Protein AF-A0A836SFQ7-F1 (afdb_monomer)

Nearest PDB structures (foldseek):
  1vlk-assembly1_A  TM=2.570E-01  e=1.408E+00  human gammaherpesvirus 4

pLDDT: mean 78.46, std 15.4, range [38.59, 95.69]

Mean predicted aligned error: 9.63 Å

Radius of gyration: 18.62 Å; Cα contacts (8 Å, |Δi|>4): 75; chains: 1; bounding box: 47×33×47 Å

Secondary structure (DSSP, 8-state):
-HHHHHHHIIIIIIHHHHHHTT--HHHHHHHHHHHHHHHHHHTTS----GGG----HHHHHHHTSTTHHHHHHHHHHHHHHHH----HHHHHHHHGGGHHHHHHHHHHHHHHHH-HHHHHHHHHHHHTTHHHHHHHHHHHHH--

Solvent-accessible surface area (backbone atoms only — not comparable to full-atom values): 8282 Å² total; per-residue (Å²): 105,77,57,61,66,58,67,44,43,52,74,73,43,50,50,54,50,28,61,77,71,70,42,54,71,71,53,39,53,53,48,52,53,52,40,53,53,50,53,57,53,56,72,72,56,86,83,83,50,91,93,69,63,93,61,53,74,66,56,59,55,41,44,81,38,94,81,11,25,57,64,41,26,55,48,53,49,55,55,46,53,76,78,43,88,72,56,71,66,46,51,52,51,38,54,43,93,29,42,43,16,50,49,52,50,53,53,49,53,52,54,50,71,70,33,68,68,51,55,52,49,53,53,47,35,53,75,70,49,50,64,59,44,61,59,52,51,53,52,55,66,72,74,108

Foldseek 3Di:
DVCVLVVCCCVPFLVVLCVVVVNDDPSSVVVVVQLVVVVVVLVPDPQDDPVPDPDDPVLVVCLLDPNNLQVVLVVSVVSSVVVDDGDPSSSVSCNTVSVVSVVVNVVVVVVLVPDPVSVVVVVVCVVVVVVVVVVVVVVVVVVD

Structure (mmCIF, N/CA/C/O backbone):
data_AF-A0A836SFQ7-F1
#
_entry.id   AF-A0A836SFQ7-F1
#
loop_
_atom_site.group_PDB
_atom_site.id
_atom_site.type_symbol
_atom_site.label_atom_id
_atom_site.label_alt_id
_atom_site.label_comp_id
_atom_site.label_asym_id
_atom_site.label_entity_id
_atom_site.label_seq_id
_atom_site.pdbx_PDB_ins_code
_atom_site.Cartn_x
_atom_site.Cartn_y
_atom_site.Cartn_z
_atom_site.occupancy
_atom_site.B_iso_or_equiv
_atom_site.auth_seq_id
_atom_site.auth_comp_id
_atom_site.auth_asym_id
_atom_site.auth_atom_id
_atom_site.pdbx_PDB_model_num
ATOM 1 N N . MET A 1 1 ? -4.053 -14.436 -9.410 1.00 51.38 1 MET A N 1
ATOM 2 C CA . MET A 1 1 ? -3.212 -13.272 -9.767 1.00 51.38 1 MET A CA 1
ATOM 3 C C . MET A 1 1 ? -3.526 -12.110 -8.835 1.00 51.38 1 MET A C 1
ATOM 5 O O . MET A 1 1 ? -2.689 -11.855 -7.990 1.00 51.38 1 MET A O 1
ATOM 9 N N . GLU A 1 2 ? -4.748 -11.548 -8.825 1.00 55.62 2 GLU A N 1
ATOM 10 C CA . GLU A 1 2 ? -5.255 -10.839 -7.619 1.00 55.62 2 GLU A CA 1
ATOM 11 C C . GLU A 1 2 ? -5.135 -11.743 -6.382 1.00 55.62 2 GLU A C 1
ATOM 13 O O . GLU A 1 2 ? -4.654 -11.333 -5.335 1.00 55.62 2 GLU A O 1
ATOM 18 N N . SER A 1 3 ? -5.430 -13.034 -6.565 1.00 60.34 3 SER A N 1
ATOM 19 C CA . SER A 1 3 ? -5.298 -14.049 -5.521 1.00 60.34 3 SER A CA 1
ATOM 20 C C . SER A 1 3 ? -3.908 -14.187 -4.891 1.00 60.34 3 SER A C 1
ATOM 22 O O . SER A 1 3 ? -3.850 -14.712 -3.797 1.00 60.34 3 SER A O 1
ATOM 24 N N . GLU A 1 4 ? -2.805 -13.821 -5.552 1.00 71.44 4 GLU A N 1
ATOM 25 C CA . GLU A 1 4 ? -1.458 -14.117 -5.026 1.00 71.44 4 GLU A CA 1
ATOM 26 C C . GLU A 1 4 ? -1.075 -13.136 -3.915 1.00 71.44 4 GLU A C 1
ATOM 28 O O . GLU A 1 4 ? -0.711 -13.558 -2.824 1.00 71.44 4 GLU A O 1
ATOM 33 N N . PHE A 1 5 ? -1.292 -11.837 -4.140 1.00 76.12 5 PHE A N 1
ATOM 34 C CA . PHE A 1 5 ? -1.149 -10.830 -3.089 1.00 76.12 5 PHE A CA 1
ATOM 35 C C . PHE A 1 5 ? -2.242 -10.979 -2.016 1.00 76.12 5 PHE A C 1
ATOM 37 O O . PHE A 1 5 ? -1.975 -10.897 -0.819 1.00 76.12 5 PHE A O 1
ATOM 44 N N . SER A 1 6 ? -3.487 -11.268 -2.419 1.00 78.06 6 SER A N 1
ATOM 45 C CA . SER A 1 6 ? -4.600 -11.420 -1.473 1.00 78.06 6 SER A CA 1
ATOM 46 C C . SER A 1 6 ? -4.510 -12.668 -0.587 1.00 78.06 6 SER A C 1
ATOM 48 O O . SER A 1 6 ? -5.136 -12.686 0.469 1.00 78.06 6 SER A O 1
ATOM 50 N N . GLN A 1 7 ? -3.758 -13.702 -0.985 1.00 82.62 7 GLN A N 1
ATOM 51 C CA . GLN A 1 7 ? -3.596 -14.935 -0.201 1.00 82.62 7 GLN A CA 1
ATOM 52 C C . GLN A 1 7 ? -2.848 -14.703 1.118 1.00 82.62 7 GLN A C 1
ATOM 54 O O . GLN A 1 7 ? -3.188 -15.346 2.107 1.00 82.62 7 GLN A O 1
ATOM 59 N N . GLY A 1 8 ? -1.878 -13.783 1.139 1.00 85.31 8 GLY A N 1
ATOM 60 C CA . GLY A 1 8 ? -1.107 -13.433 2.338 1.00 85.31 8 GLY A CA 1
ATOM 61 C C . GLY A 1 8 ? -1.702 -12.285 3.155 1.00 85.31 8 GLY A C 1
ATOM 62 O O . GLY A 1 8 ? -1.355 -12.111 4.316 1.00 85.31 8 GLY A O 1
ATOM 63 N N . LEU A 1 9 ? -2.646 -11.513 2.599 1.00 88.62 9 LEU A N 1
ATOM 64 C CA . LEU A 1 9 ? -3.160 -10.294 3.240 1.00 88.62 9 LEU A CA 1
ATOM 65 C C . LEU A 1 9 ? -3.675 -10.533 4.669 1.00 88.62 9 LEU A C 1
ATOM 67 O O . LEU A 1 9 ? -3.472 -9.713 5.566 1.00 88.62 9 LEU A O 1
ATOM 71 N N . GLU A 1 10 ? -4.353 -11.659 4.887 1.00 89.50 10 GLU A N 1
ATOM 72 C CA . GLU A 1 10 ? -4.906 -11.979 6.197 1.00 89.50 10 GLU A CA 1
ATOM 73 C C . GLU A 1 10 ? -3.831 -12.408 7.204 1.00 89.50 10 GLU A C 1
ATOM 75 O O . GLU A 1 10 ? -3.802 -11.882 8.319 1.00 89.50 10 GLU A O 1
ATOM 80 N N . SER A 1 11 ? -2.948 -13.334 6.822 1.00 90.00 11 SER A N 1
ATOM 81 C CA . SER A 1 11 ? -1.909 -13.874 7.706 1.00 90.00 11 SER A CA 1
ATOM 82 C C . SER A 1 11 ? -0.779 -12.888 7.970 1.00 90.00 11 SER A C 1
ATOM 84 O O . SER A 1 11 ? -0.283 -12.826 9.092 1.00 90.00 11 SER A O 1
ATOM 86 N N . ASP A 1 12 ? -0.397 -12.123 6.953 1.00 90.38 12 ASP A N 1
ATOM 87 C CA . ASP A 1 12 ? 0.846 -11.357 6.950 1.00 90.38 12 ASP A CA 1
ATOM 88 C C . ASP A 1 12 ? 0.611 -9.915 7.412 1.00 90.38 12 ASP A C 1
ATOM 90 O O . ASP A 1 12 ? 1.510 -9.294 7.970 1.00 90.38 12 ASP A O 1
ATOM 94 N N . TYR A 1 13 ? -0.617 -9.401 7.253 1.00 93.00 13 TYR A N 1
ATOM 95 C CA . TYR A 1 13 ? -0.956 -8.020 7.602 1.00 93.00 13 TYR A CA 1
ATOM 96 C C . TYR A 1 13 ? -2.102 -7.922 8.608 1.00 93.00 13 TYR A C 1
ATOM 98 O O . TYR A 1 13 ? -1.940 -7.342 9.681 1.00 93.00 13 TYR A O 1
ATOM 106 N N . LEU A 1 14 ? -3.275 -8.482 8.295 1.00 92.88 14 LEU A N 1
ATOM 107 C CA . LEU A 1 14 ? -4.492 -8.222 9.072 1.00 92.88 14 LEU A CA 1
ATOM 108 C C . LEU A 1 14 ? -4.446 -8.794 10.492 1.00 92.88 14 LEU A C 1
ATOM 110 O O . LEU A 1 14 ? -4.794 -8.091 11.442 1.00 92.88 14 LEU A O 1
ATOM 114 N N . LEU A 1 15 ? -4.049 -10.059 10.648 1.00 93.25 15 LEU A N 1
ATOM 115 C CA . LEU A 1 15 ? -3.964 -10.691 11.966 1.00 93.25 15 LEU A CA 1
ATOM 116 C C . LEU A 1 15 ? -2.846 -10.079 12.835 1.00 93.25 15 LEU A C 1
ATOM 118 O O . LEU A 1 15 ? -3.146 -9.735 13.983 1.00 93.25 15 LEU A O 1
ATOM 122 N N . PRO A 1 16 ? -1.614 -9.856 12.328 1.00 95.56 16 PRO A N 1
ATOM 123 C CA . PRO A 1 16 ? -0.569 -9.164 13.084 1.00 95.56 16 PRO A CA 1
ATOM 124 C C . PRO A 1 16 ? -0.971 -7.746 13.508 1.00 95.56 16 PRO A C 1
ATOM 126 O O . PRO A 1 16 ? -0.809 -7.385 14.676 1.00 95.56 16 PRO A O 1
ATOM 129 N N . PHE A 1 17 ? -1.583 -6.970 12.608 1.00 95.50 17 PHE A N 1
ATOM 130 C CA . PHE A 1 17 ? -2.088 -5.634 12.926 1.00 95.50 17 PHE A CA 1
ATOM 131 C C . PHE A 1 17 ? -3.154 -5.674 14.026 1.00 95.50 17 PHE A C 1
ATOM 133 O O . PHE A 1 17 ? -3.078 -4.932 15.007 1.00 95.50 17 PHE A O 1
ATOM 140 N N . ALA A 1 18 ? -4.139 -6.568 13.897 1.00 94.12 18 ALA A N 1
ATOM 141 C CA . ALA A 1 18 ? -5.203 -6.713 14.884 1.00 94.12 18 ALA A CA 1
ATOM 142 C C . ALA A 1 18 ? -4.644 -7.072 16.268 1.00 94.12 18 ALA A C 1
ATOM 144 O O . ALA A 1 18 ? -5.060 -6.491 17.273 1.00 94.12 18 ALA A O 1
ATOM 145 N N . GLN A 1 19 ? -3.656 -7.969 16.313 1.00 93.75 19 GLN A N 1
ATOM 146 C CA . GLN A 1 19 ? -2.975 -8.352 17.543 1.00 93.75 19 GLN A CA 1
ATOM 147 C C . GLN A 1 19 ? -2.208 -7.178 18.164 1.00 93.75 19 GLN A C 1
ATOM 149 O O . GLN A 1 19 ? -2.357 -6.927 19.361 1.00 93.75 19 GLN A O 1
ATOM 154 N N . GLN A 1 20 ? -1.430 -6.433 17.371 1.00 92.94 20 GLN A N 1
ATOM 155 C CA . GLN A 1 20 ? -0.652 -5.287 17.852 1.00 92.94 20 GLN A CA 1
ATOM 156 C C . GLN A 1 20 ? -1.541 -4.180 18.424 1.00 92.94 20 GLN A C 1
ATOM 158 O O . GLN A 1 20 ? -1.177 -3.527 19.401 1.00 92.94 20 GLN A O 1
ATOM 163 N N . GLN A 1 21 ? -2.712 -3.976 17.830 1.00 91.19 21 GLN A N 1
ATOM 164 C CA . GLN A 1 21 ? -3.610 -2.897 18.213 1.00 91.19 21 GLN A CA 1
ATOM 165 C C . GLN A 1 21 ? -4.717 -3.327 19.195 1.00 91.19 21 GLN A C 1
ATOM 167 O O . GLN A 1 21 ? -5.582 -2.527 19.558 1.00 91.19 21 GLN A O 1
ATOM 172 N N . GLY A 1 22 ? -4.718 -4.591 19.631 1.00 90.81 22 GLY A N 1
ATOM 173 C CA . GLY A 1 22 ? -5.718 -5.123 20.561 1.00 90.81 22 GLY A CA 1
ATOM 174 C C . GLY A 1 22 ? -7.140 -5.176 19.986 1.00 90.81 22 GLY A C 1
ATOM 175 O O . GLY A 1 22 ? -8.117 -5.040 20.730 1.00 90.81 22 GLY A O 1
ATOM 176 N N . LEU A 1 23 ? -7.276 -5.347 18.667 1.00 91.12 23 LEU A N 1
ATOM 177 C CA . LEU A 1 23 ? -8.558 -5.600 18.013 1.00 91.12 23 LEU A CA 1
ATOM 178 C C . LEU A 1 23 ? -8.895 -7.084 18.117 1.00 91.12 23 LEU A C 1
ATOM 180 O O . LEU A 1 23 ? -8.266 -7.921 17.477 1.00 91.12 23 LEU A O 1
ATOM 184 N N . ALA A 1 24 ? -9.932 -7.397 18.886 1.00 89.38 24 ALA A N 1
ATOM 185 C CA . ALA A 1 24 ? -10.478 -8.742 18.994 1.00 89.38 24 ALA A CA 1
ATOM 186 C C . ALA A 1 24 ? -11.964 -8.760 18.618 1.00 89.38 24 ALA A C 1
ATOM 188 O O . ALA A 1 24 ? -12.664 -7.748 18.743 1.00 89.38 24 ALA A O 1
ATOM 189 N N . ASP A 1 25 ? -12.420 -9.927 18.163 1.00 89.19 25 ASP A N 1
ATOM 190 C CA . ASP A 1 25 ? -13.824 -10.289 17.970 1.00 89.19 25 ASP A CA 1
ATOM 191 C C . ASP A 1 25 ? -14.636 -9.230 17.200 1.00 89.19 25 ASP A C 1
ATOM 193 O O . ASP A 1 25 ? -14.357 -8.920 16.038 1.00 89.19 25 ASP A O 1
ATOM 197 N N . GLU A 1 26 ? -15.642 -8.644 17.849 1.00 89.50 26 GLU A N 1
ATOM 198 C CA . GLU A 1 26 ? -16.560 -7.668 17.261 1.00 89.50 26 GLU A CA 1
ATOM 199 C C . GLU A 1 26 ? -15.841 -6.421 16.735 1.00 89.50 26 GLU A C 1
ATOM 201 O O . GLU A 1 26 ? -16.225 -5.883 15.696 1.00 89.50 26 GLU A O 1
ATOM 206 N N . LYS A 1 27 ? -14.755 -5.989 17.392 1.00 90.00 27 LYS A N 1
ATOM 207 C CA . LYS A 1 27 ? -13.969 -4.830 16.941 1.00 90.00 27 LYS A CA 1
ATOM 208 C C . LYS A 1 27 ? -13.204 -5.133 15.660 1.00 90.00 27 LYS A C 1
ATOM 210 O O . LYS A 1 27 ? -13.113 -4.264 14.798 1.00 90.00 27 LYS A O 1
ATOM 215 N N . LEU A 1 28 ? -12.684 -6.354 15.520 1.00 92.38 28 LEU A N 1
ATOM 216 C CA . LEU A 1 28 ? -12.014 -6.787 14.295 1.00 92.38 28 LEU A CA 1
ATOM 217 C C . LEU A 1 28 ? -13.016 -6.908 13.142 1.00 92.38 28 LEU A C 1
ATOM 219 O O . LEU A 1 28 ? -12.727 -6.478 12.028 1.00 92.38 28 LEU A O 1
ATOM 223 N N . SER A 1 29 ? -14.209 -7.441 13.409 1.00 92.50 29 SER A N 1
ATOM 224 C CA . SER A 1 29 ? -15.286 -7.514 12.414 1.00 92.50 29 SER A CA 1
ATOM 225 C C . SER A 1 29 ? -15.723 -6.122 11.941 1.00 92.50 29 SER A C 1
ATOM 227 O O . SER A 1 29 ? -15.771 -5.863 10.737 1.00 92.50 29 SER A O 1
ATOM 229 N N . ALA A 1 30 ? -15.960 -5.197 12.877 1.00 93.69 30 ALA A N 1
ATOM 230 C CA . ALA A 1 30 ? -16.305 -3.813 12.559 1.00 93.69 30 ALA A CA 1
ATOM 231 C C . ALA A 1 30 ? -15.184 -3.115 11.774 1.00 93.69 30 ALA A C 1
ATOM 233 O O . ALA A 1 30 ? -15.448 -2.465 10.765 1.00 93.69 30 ALA A O 1
ATOM 234 N N . PHE A 1 31 ? -13.927 -3.309 12.185 1.00 95.31 31 PHE A N 1
ATOM 235 C CA . PHE A 1 31 ? -12.770 -2.783 11.467 1.00 95.31 31 PHE A CA 1
ATOM 236 C C . PHE A 1 31 ? -12.709 -3.293 10.022 1.00 95.31 31 PHE A C 1
ATOM 238 O O . PHE A 1 31 ? -12.558 -2.485 9.111 1.00 95.31 31 PHE A O 1
ATOM 245 N N . ARG A 1 32 ? -12.895 -4.601 9.785 1.00 94.50 32 ARG A N 1
ATOM 246 C CA . ARG A 1 32 ? -12.909 -5.178 8.427 1.00 94.50 32 ARG A CA 1
ATOM 247 C C . ARG A 1 32 ? -13.959 -4.516 7.540 1.00 94.50 32 ARG A C 1
ATOM 249 O O . ARG A 1 32 ? -13.663 -4.191 6.394 1.00 94.50 32 ARG A O 1
ATOM 256 N N . GLN A 1 33 ? -15.165 -4.296 8.061 1.00 95.19 33 GLN A N 1
ATOM 257 C CA . GLN A 1 33 ? -16.234 -3.640 7.305 1.00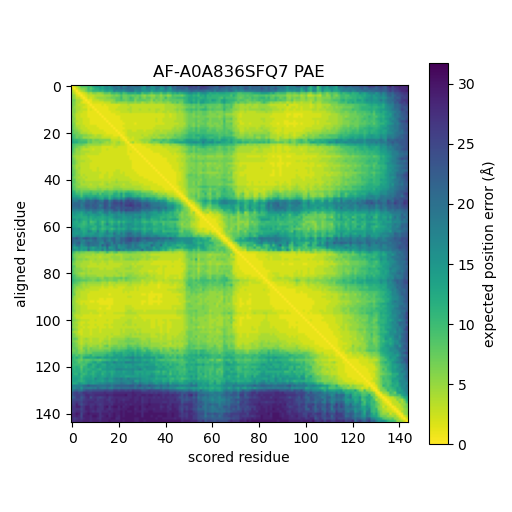 95.19 33 GLN A CA 1
ATOM 258 C C . GLN A 1 33 ? -15.866 -2.197 6.946 1.00 95.19 33 GLN A C 1
ATOM 260 O O . GLN A 1 33 ? -15.993 -1.808 5.785 1.00 95.19 33 GLN A O 1
ATOM 265 N N . THR A 1 34 ? -15.350 -1.430 7.911 1.00 95.56 34 THR A N 1
ATOM 266 C CA . THR A 1 34 ? -14.895 -0.051 7.682 1.00 95.56 34 THR A CA 1
ATOM 267 C C . THR A 1 34 ? -13.747 0.005 6.676 1.00 95.56 34 THR A C 1
ATOM 269 O O . THR A 1 34 ? -13.795 0.804 5.745 1.00 95.56 34 THR A O 1
ATOM 272 N N . ALA A 1 35 ? -12.746 -0.866 6.826 1.00 94.50 35 ALA A N 1
ATOM 273 C CA . ALA A 1 35 ? -11.593 -0.934 5.937 1.00 94.50 35 ALA A CA 1
ATOM 274 C C . ALA A 1 35 ? -12.012 -1.262 4.502 1.00 94.50 35 ALA A C 1
ATOM 276 O O . ALA A 1 35 ? -11.621 -0.558 3.578 1.00 94.50 35 ALA A O 1
ATOM 277 N N . VAL A 1 36 ? -12.869 -2.269 4.304 1.00 94.25 36 VAL A N 1
ATOM 278 C CA . VAL A 1 36 ? -13.383 -2.614 2.970 1.00 94.25 36 VAL A CA 1
ATOM 279 C C . VAL A 1 36 ? -14.142 -1.441 2.355 1.00 94.25 36 VAL A C 1
ATOM 281 O O . VAL A 1 36 ? -13.877 -1.086 1.209 1.00 94.25 36 VAL A O 1
ATOM 284 N N . ALA A 1 37 ? -15.050 -0.815 3.107 1.00 95.25 37 ALA A N 1
ATOM 285 C CA . ALA A 1 37 ? -15.846 0.299 2.603 1.00 95.25 37 ALA A CA 1
ATOM 286 C C . ALA A 1 37 ? -14.973 1.498 2.197 1.00 95.25 37 ALA A C 1
ATOM 288 O O . ALA A 1 37 ? -15.153 2.054 1.114 1.00 95.25 37 ALA A O 1
ATOM 289 N N . GLN A 1 38 ? -14.000 1.875 3.029 1.00 94.44 38 GLN A N 1
ATOM 290 C CA . GLN A 1 38 ? -13.112 2.996 2.723 1.00 94.44 38 GLN A CA 1
ATOM 291 C C . GLN A 1 38 ? -12.137 2.675 1.590 1.00 94.44 38 GLN A C 1
ATOM 293 O O . GLN A 1 38 ? -11.957 3.510 0.710 1.00 94.44 38 GLN A O 1
ATOM 298 N N . CYS A 1 39 ? -11.582 1.462 1.524 1.00 92.06 39 CYS A N 1
ATOM 299 C CA . CYS A 1 39 ? -10.744 1.050 0.395 1.00 92.06 39 CYS A CA 1
ATOM 300 C C . CYS A 1 39 ? -11.527 1.042 -0.930 1.00 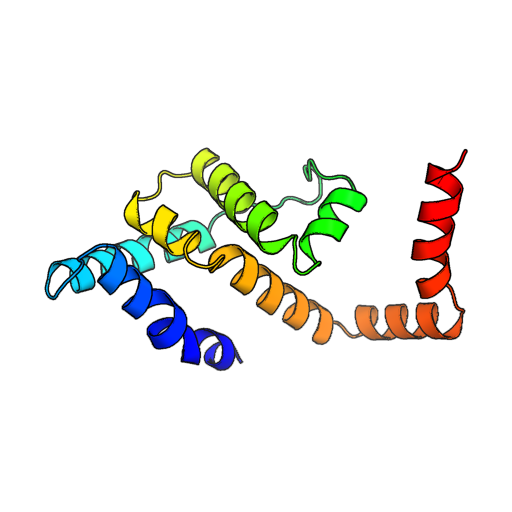92.06 39 CYS A C 1
ATOM 302 O O . CYS A 1 39 ? -10.993 1.436 -1.964 1.00 92.06 39 CYS A O 1
ATOM 304 N N . GLN A 1 40 ? -12.804 0.649 -0.916 1.00 92.50 40 GLN A N 1
ATOM 305 C CA . GLN A 1 40 ? -13.668 0.742 -2.098 1.00 92.50 40 GLN A CA 1
ATOM 306 C C . GLN A 1 40 ? -13.900 2.192 -2.528 1.00 92.50 40 GLN A C 1
ATOM 308 O O . GLN A 1 40 ? -13.896 2.474 -3.722 1.00 92.50 40 GLN A O 1
ATOM 313 N N . GLN A 1 41 ? -14.064 3.115 -1.578 1.00 90.81 41 GLN A N 1
ATOM 314 C CA . GLN A 1 41 ? -14.172 4.544 -1.883 1.00 90.81 41 GLN A CA 1
ATOM 315 C C . GLN A 1 41 ? -12.857 5.085 -2.458 1.00 90.81 41 GLN A C 1
ATOM 317 O O . GLN A 1 41 ? -12.868 5.701 -3.523 1.00 90.81 41 GLN A O 1
ATOM 322 N N . MET A 1 42 ? -11.721 4.759 -1.825 1.00 90.31 42 MET A N 1
ATOM 323 C CA . MET A 1 42 ? -10.376 5.099 -2.313 1.00 90.31 42 MET A CA 1
ATOM 324 C C . MET A 1 42 ? -10.162 4.667 -3.762 1.00 90.31 42 MET A C 1
ATOM 326 O O . MET A 1 42 ? -9.621 5.431 -4.553 1.00 90.31 42 MET A O 1
ATOM 330 N N . ALA A 1 43 ? -10.611 3.463 -4.126 1.00 87.81 43 ALA A N 1
ATOM 331 C CA . ALA A 1 43 ? -10.438 2.917 -5.469 1.00 87.81 43 ALA A CA 1
ATOM 332 C C . ALA A 1 43 ? -11.174 3.707 -6.568 1.00 87.81 43 ALA A C 1
ATOM 334 O O . ALA A 1 43 ? -10.888 3.512 -7.747 1.00 87.81 43 ALA A O 1
ATOM 335 N N . THR A 1 44 ? -12.115 4.584 -6.205 1.00 88.44 44 THR A N 1
ATOM 336 C CA . THR A 1 44 ? -12.813 5.462 -7.159 1.00 88.44 44 THR A CA 1
ATOM 337 C C . THR A 1 44 ? -12.129 6.816 -7.347 1.00 88.44 44 THR A C 1
ATOM 339 O O . THR A 1 44 ? -12.516 7.569 -8.240 1.00 88.44 44 THR A O 1
ATOM 342 N N . LEU A 1 45 ? -11.123 7.132 -6.526 1.00 86.12 45 LEU A N 1
ATOM 343 C CA . LEU A 1 45 ? -10.388 8.387 -6.611 1.00 86.12 45 LEU A CA 1
ATOM 344 C C . LEU A 1 45 ? -9.400 8.365 -7.777 1.00 86.12 45 LEU A C 1
ATOM 346 O O . LEU A 1 45 ? -8.611 7.431 -7.937 1.00 86.12 45 LEU A O 1
ATOM 350 N N . THR A 1 46 ? -9.369 9.459 -8.531 1.00 82.62 46 THR A N 1
ATOM 351 C CA . THR A 1 46 ? -8.259 9.748 -9.439 1.00 82.62 46 THR A CA 1
ATOM 352 C C . THR A 1 46 ? -7.167 10.437 -8.632 1.00 82.62 46 THR A C 1
ATOM 354 O O . THR A 1 46 ? -7.239 11.630 -8.344 1.00 82.62 46 THR A O 1
ATOM 357 N N . LEU A 1 47 ? -6.181 9.653 -8.201 1.00 75.94 47 LEU A N 1
ATOM 358 C CA . LEU A 1 47 ? -5.053 10.144 -7.407 1.00 75.94 47 LEU A CA 1
ATOM 359 C C . LEU A 1 47 ? -3.923 10.669 -8.311 1.00 75.94 47 LEU A C 1
ATOM 361 O O . LEU A 1 47 ? -3.345 11.720 -8.061 1.00 75.94 47 LEU A O 1
ATOM 365 N N . PHE A 1 48 ? -3.638 9.976 -9.410 1.00 71.12 48 PHE A N 1
ATOM 366 C CA . PHE A 1 48 ? -2.546 10.335 -10.310 1.00 71.12 48 PHE A CA 1
ATOM 367 C C . PHE A 1 48 ? -3.096 10.845 -11.644 1.00 71.12 48 PHE A C 1
ATOM 369 O O . PHE A 1 48 ? -3.661 10.074 -12.417 1.00 71.12 48 PHE A O 1
ATOM 376 N N . GLU A 1 49 ? -2.893 12.130 -11.931 1.00 65.94 49 GLU A N 1
ATOM 377 C CA . GLU A 1 49 ? -3.121 12.719 -13.254 1.00 65.94 49 GLU A CA 1
ATOM 378 C C . GLU A 1 49 ? -1.775 13.059 -13.899 1.00 65.94 49 GLU A C 1
ATOM 380 O O . GLU A 1 49 ? -0.931 13.708 -13.282 1.00 65.94 49 GLU A O 1
ATOM 385 N N . ALA A 1 50 ? -1.570 12.615 -15.144 1.00 55.53 50 ALA A N 1
ATOM 386 C CA . ALA A 1 50 ? -0.286 12.712 -15.847 1.00 55.53 50 ALA A CA 1
ATOM 387 C C . ALA A 1 50 ? 0.242 14.153 -15.990 1.00 55.53 50 ALA A C 1
ATOM 389 O O . ALA A 1 50 ? 1.454 14.352 -16.014 1.00 55.53 50 ALA A O 1
ATOM 390 N N . ASP A 1 51 ? -0.649 15.146 -16.030 1.00 55.16 51 ASP A N 1
ATOM 391 C CA . ASP A 1 51 ? -0.289 16.557 -16.208 1.00 55.16 51 ASP A CA 1
ATOM 392 C C . ASP A 1 51 ? 0.043 17.280 -14.886 1.00 55.16 51 ASP A C 1
ATOM 394 O O . ASP A 1 51 ? 0.529 18.408 -14.911 1.00 55.16 51 ASP A O 1
ATOM 398 N N . ASN A 1 52 ? -0.181 16.636 -13.731 1.00 56.12 52 ASN A N 1
ATOM 399 C CA . ASN A 1 52 ? -0.010 17.220 -12.393 1.00 56.12 52 ASN A CA 1
ATOM 400 C C . ASN A 1 52 ? 0.855 16.349 -11.471 1.00 56.12 52 ASN A C 1
ATOM 402 O O . ASN A 1 52 ? 0.700 16.392 -10.252 1.00 56.12 52 ASN A O 1
ATOM 406 N N . VAL A 1 53 ? 1.763 15.542 -12.027 1.00 58.59 53 VAL A N 1
ATOM 407 C CA . VAL A 1 53 ? 2.680 14.730 -11.218 1.00 58.59 53 VAL A CA 1
ATOM 408 C C . VAL A 1 53 ? 3.718 15.665 -10.575 1.00 58.59 53 VAL A C 1
ATOM 410 O O . VAL A 1 53 ? 4.558 16.206 -11.294 1.00 58.59 53 VAL A O 1
ATOM 413 N N . PRO A 1 54 ? 3.712 15.870 -9.241 1.00 62.03 54 PRO A N 1
ATOM 414 C CA . PRO A 1 54 ? 4.641 16.791 -8.578 1.00 62.03 54 PRO A CA 1
ATOM 415 C C . PRO A 1 54 ? 6.056 16.207 -8.447 1.00 62.03 54 PRO A C 1
ATOM 417 O O . PRO A 1 54 ? 6.923 16.822 -7.832 1.00 62.03 54 PRO A O 1
ATOM 420 N N . PHE A 1 55 ? 6.277 15.010 -8.991 1.00 64.75 55 PHE A N 1
ATOM 421 C CA . PHE A 1 55 ? 7.501 14.247 -8.838 1.00 64.75 55 PHE A CA 1
ATOM 422 C C . PHE A 1 55 ? 8.410 14.385 -10.043 1.00 64.75 55 PHE A C 1
ATOM 424 O O . PHE A 1 55 ? 8.010 14.193 -11.192 1.00 64.75 55 PHE A O 1
ATOM 431 N N . SER A 1 56 ? 9.682 14.610 -9.754 1.00 68.94 56 SER A N 1
ATOM 432 C CA . SER A 1 56 ? 10.756 14.369 -10.699 1.00 68.94 56 SER A CA 1
ATOM 433 C C . SER A 1 56 ? 10.861 12.879 -11.043 1.00 68.94 56 SER A C 1
ATOM 435 O O . SER A 1 56 ? 10.516 11.995 -10.255 1.00 68.94 56 SER A O 1
ATOM 437 N N . GLU A 1 57 ? 11.456 12.573 -12.196 1.00 63.88 57 GLU A N 1
ATOM 438 C CA . GLU A 1 57 ? 11.783 11.193 -12.580 1.00 63.88 57 GLU A CA 1
ATOM 439 C C . GLU A 1 57 ? 12.648 10.472 -11.531 1.00 63.88 57 GLU A C 1
ATOM 441 O O . GLU A 1 57 ? 12.608 9.249 -11.414 1.00 63.88 57 GLU A O 1
ATOM 446 N N . THR A 1 58 ? 13.439 11.216 -10.750 1.00 64.62 58 THR A N 1
ATOM 447 C CA . THR A 1 58 ? 14.284 10.639 -9.697 1.00 64.62 58 THR A CA 1
ATOM 448 C C . THR A 1 58 ? 13.474 10.226 -8.470 1.00 64.62 58 THR A C 1
ATOM 450 O O . THR A 1 58 ? 13.769 9.179 -7.898 1.00 64.62 58 THR A O 1
ATOM 453 N N . GLU A 1 59 ? 12.441 10.984 -8.104 1.00 63.44 59 GLU A N 1
ATOM 454 C CA . GLU A 1 59 ? 11.504 10.617 -7.033 1.00 63.44 59 GLU A CA 1
ATOM 455 C C . GLU A 1 59 ? 10.616 9.444 -7.459 1.00 63.44 59 GLU A C 1
ATOM 457 O O . GLU A 1 59 ? 10.451 8.483 -6.715 1.00 63.44 59 GLU A O 1
ATOM 462 N N . LEU A 1 60 ? 10.150 9.428 -8.710 1.00 69.50 60 LEU A N 1
ATOM 463 C CA . LEU A 1 60 ? 9.438 8.265 -9.249 1.00 69.50 60 LEU A CA 1
ATOM 464 C C . LEU A 1 60 ? 10.322 7.008 -9.291 1.00 69.50 60 LEU A C 1
ATOM 466 O O . LEU A 1 60 ? 9.845 5.898 -9.067 1.00 69.50 60 LEU A O 1
ATOM 470 N N . ALA A 1 61 ? 11.622 7.163 -9.553 1.00 66.62 61 ALA A N 1
ATOM 471 C CA . ALA A 1 61 ? 12.563 6.049 -9.539 1.00 66.62 61 ALA A CA 1
ATOM 472 C C . ALA A 1 61 ? 12.888 5.549 -8.121 1.00 66.62 61 ALA A C 1
ATOM 474 O O . ALA A 1 61 ? 13.217 4.374 -7.966 1.00 66.62 61 ALA A O 1
ATOM 475 N N . SER A 1 62 ? 12.819 6.395 -7.088 1.00 65.31 62 SER A N 1
ATOM 476 C CA . SER A 1 62 ? 13.067 5.952 -5.710 1.00 65.31 62 SER A CA 1
ATOM 477 C C . SER A 1 62 ? 11.922 5.079 -5.195 1.00 65.31 62 SER A C 1
ATOM 479 O O . SER A 1 62 ? 12.184 4.082 -4.521 1.00 65.31 62 SER A O 1
ATOM 481 N N . PHE A 1 63 ? 10.687 5.372 -5.608 1.00 65.06 63 PHE A N 1
ATOM 482 C CA . PHE A 1 63 ? 9.483 4.602 -5.298 1.00 65.06 63 PHE A CA 1
ATOM 483 C C . PHE A 1 63 ? 9.572 3.125 -5.685 1.00 65.06 63 PHE A C 1
ATOM 485 O O . PHE A 1 63 ? 9.157 2.278 -4.904 1.00 65.06 63 PHE A O 1
ATOM 492 N N . VAL A 1 64 ? 10.181 2.797 -6.826 1.00 62.97 64 VAL A N 1
ATOM 493 C CA . VAL A 1 64 ? 10.350 1.412 -7.321 1.00 62.97 64 VAL A CA 1
ATOM 494 C C . VAL A 1 64 ? 11.533 0.647 -6.707 1.00 62.97 64 VAL A C 1
ATOM 496 O O . VAL A 1 64 ? 11.807 -0.488 -7.095 1.00 62.97 64 VAL A O 1
ATOM 499 N N . THR A 1 65 ? 12.243 1.228 -5.735 1.00 62.50 65 THR A N 1
ATOM 500 C CA . THR A 1 65 ? 13.302 0.537 -4.975 1.00 62.50 65 THR A CA 1
ATOM 501 C C . THR A 1 65 ? 12.782 0.031 -3.625 1.00 62.50 65 THR A C 1
ATOM 503 O O . THR A 1 65 ? 11.778 0.519 -3.120 1.00 62.50 65 THR A O 1
ATOM 506 N N . ALA A 1 66 ? 13.478 -0.923 -2.992 1.00 49.94 66 ALA A N 1
ATOM 507 C CA . ALA A 1 66 ? 13.050 -1.521 -1.717 1.00 49.94 66 ALA A CA 1
ATOM 508 C C . ALA A 1 66 ? 12.910 -0.512 -0.553 1.00 49.94 66 ALA A C 1
ATOM 510 O O . ALA A 1 66 ? 12.152 -0.753 0.378 1.00 49.94 66 ALA A O 1
ATOM 511 N N . SER A 1 67 ? 13.609 0.627 -0.611 1.00 55.38 67 SER A N 1
ATOM 512 C CA . SER A 1 67 ? 13.483 1.743 0.340 1.00 55.38 67 SER A CA 1
ATOM 513 C C . SER A 1 67 ? 12.363 2.736 -0.004 1.00 55.38 67 SER A C 1
ATOM 515 O O . SER A 1 67 ? 12.127 3.662 0.761 1.00 55.38 67 SER A O 1
ATOM 517 N N . GLY A 1 68 ? 11.708 2.581 -1.158 1.00 57.62 68 GLY A N 1
ATOM 518 C CA . GLY A 1 68 ? 10.679 3.489 -1.669 1.00 57.62 68 GLY A CA 1
ATOM 519 C C . GLY A 1 68 ? 9.253 3.154 -1.242 1.00 57.62 68 GLY A C 1
ATOM 520 O O . GLY A 1 68 ? 8.378 4.005 -1.383 1.00 57.62 68 GLY A O 1
ATOM 521 N N . ALA A 1 69 ? 9.014 1.949 -0.709 1.00 58.91 69 ALA A N 1
ATOM 522 C CA . ALA A 1 69 ? 7.684 1.513 -0.282 1.00 58.91 69 ALA A CA 1
ATOM 523 C C . ALA A 1 69 ? 7.114 2.412 0.830 1.00 58.91 69 ALA A C 1
ATOM 525 O O . ALA A 1 69 ? 5.959 2.816 0.734 1.00 58.91 69 ALA A O 1
ATOM 526 N N . SER A 1 70 ? 7.942 2.822 1.799 1.00 60.62 70 SER A N 1
ATOM 527 C CA . SER A 1 70 ? 7.541 3.733 2.881 1.00 60.62 70 SER A CA 1
ATOM 528 C C . SER A 1 70 ? 7.195 5.134 2.405 1.00 60.62 70 SER A C 1
ATOM 530 O O . SER A 1 70 ? 6.130 5.663 2.715 1.00 60.62 70 SER A O 1
ATOM 532 N N . SER A 1 71 ? 8.037 5.708 1.547 1.00 68.56 71 SER A N 1
ATOM 533 C CA . SER A 1 71 ? 7.764 7.015 0.945 1.00 68.56 71 SER A CA 1
ATOM 534 C C . SER A 1 71 ? 6.519 7.008 0.048 1.00 68.56 71 SER A C 1
ATOM 536 O O . SER A 1 71 ? 5.873 8.040 -0.106 1.00 68.56 71 SER A O 1
ATOM 538 N N . MET A 1 72 ? 6.164 5.858 -0.532 1.00 77.00 72 MET A N 1
ATOM 539 C CA . MET A 1 72 ? 4.965 5.706 -1.357 1.00 77.00 72 MET A CA 1
ATOM 540 C C . MET A 1 72 ? 3.694 5.575 -0.522 1.00 77.00 72 MET A C 1
ATOM 542 O O . MET A 1 72 ? 2.687 6.200 -0.854 1.00 77.00 72 MET A O 1
ATOM 546 N N . THR A 1 73 ? 3.731 4.777 0.548 1.00 87.00 73 THR A N 1
ATOM 547 C CA . THR A 1 73 ? 2.592 4.598 1.451 1.00 87.00 73 THR A CA 1
ATOM 548 C C . THR A 1 73 ? 2.140 5.935 2.026 1.00 87.00 73 THR A C 1
ATOM 550 O O . THR A 1 73 ? 0.972 6.300 1.880 1.00 87.00 73 THR A O 1
ATOM 553 N N . ASP A 1 74 ? 3.066 6.682 2.629 1.00 84.25 74 ASP A N 1
ATOM 554 C CA . ASP A 1 74 ? 2.749 7.952 3.281 1.00 84.25 74 ASP A CA 1
ATOM 555 C C . ASP A 1 74 ? 2.202 8.970 2.282 1.00 84.25 74 ASP A C 1
ATOM 557 O O . ASP A 1 74 ? 1.159 9.578 2.520 1.00 84.25 74 ASP A O 1
ATOM 561 N N . TRP A 1 75 ? 2.832 9.087 1.112 1.00 82.50 75 TRP A N 1
ATOM 562 C CA . TRP A 1 75 ? 2.391 10.047 0.109 1.00 82.50 75 TRP A CA 1
ATOM 563 C C . TRP A 1 75 ? 1.005 9.726 -0.463 1.00 82.50 75 TRP A C 1
ATOM 565 O O . TRP A 1 75 ? 0.167 10.617 -0.605 1.00 82.50 75 TRP A O 1
ATOM 575 N N . VAL A 1 76 ? 0.721 8.458 -0.783 1.00 85.75 76 VAL A N 1
ATOM 576 C CA . VAL A 1 76 ? -0.603 8.087 -1.306 1.00 85.75 76 VAL A CA 1
ATOM 577 C C . VAL A 1 76 ? -1.680 8.342 -0.256 1.00 85.75 76 VAL A C 1
ATOM 579 O O . VAL A 1 76 ? -2.771 8.795 -0.602 1.00 85.75 76 VAL A O 1
ATOM 582 N N . LEU A 1 77 ? -1.383 8.109 1.023 1.00 90.06 77 LEU A N 1
ATOM 583 C CA . LEU A 1 77 ? -2.308 8.421 2.108 1.00 90.06 77 LEU A CA 1
ATOM 584 C C . LEU A 1 77 ? -2.535 9.925 2.262 1.00 90.06 77 LEU A C 1
ATOM 586 O O . LEU A 1 77 ? -3.690 10.334 2.387 1.00 90.06 77 LEU A O 1
ATOM 590 N N . GLU A 1 78 ? -1.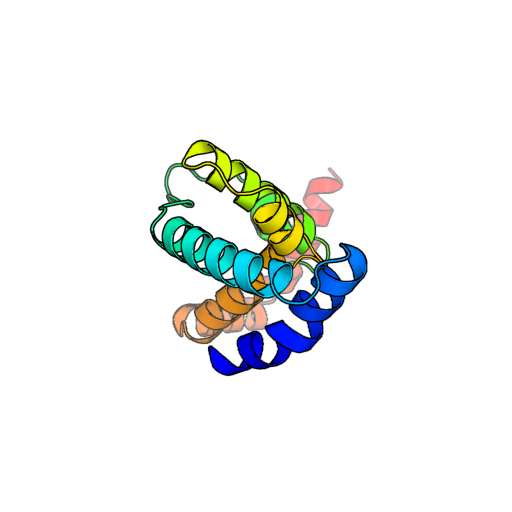485 10.746 2.199 1.00 87.25 78 GLU A N 1
ATOM 591 C CA . GLU A 1 78 ? -1.610 12.210 2.192 1.00 87.25 78 GLU A CA 1
ATOM 592 C C . GLU A 1 78 ? -2.495 12.685 1.038 1.00 87.25 78 GLU A C 1
ATOM 594 O O . GLU A 1 78 ? -3.408 13.491 1.229 1.00 87.25 78 GLU A O 1
ATOM 599 N N . LEU A 1 79 ? -2.284 12.137 -0.158 1.00 84.94 79 LEU A N 1
ATOM 600 C CA . LEU A 1 79 ? -3.062 12.508 -1.328 1.00 84.94 79 LEU A CA 1
ATOM 601 C C . LEU A 1 79 ? -4.530 12.087 -1.200 1.00 84.94 79 LEU A C 1
ATOM 603 O O . LEU A 1 79 ? -5.427 12.877 -1.494 1.00 84.94 79 LEU A O 1
ATOM 607 N N . VAL A 1 80 ? -4.796 10.872 -0.724 1.00 89.56 80 VAL A N 1
ATOM 608 C CA . VAL A 1 80 ? -6.162 10.401 -0.460 1.00 89.56 80 VAL A CA 1
ATOM 609 C C . VAL A 1 80 ? -6.854 11.311 0.553 1.00 89.56 80 VAL A C 1
ATOM 611 O O . VAL A 1 80 ? -8.013 11.671 0.346 1.00 89.56 80 VAL A O 1
ATOM 614 N N . GLN A 1 81 ? -6.139 11.751 1.594 1.00 88.94 81 GLN A N 1
ATOM 615 C CA . GLN A 1 81 ? -6.659 12.677 2.602 1.00 88.94 81 GLN A CA 1
ATOM 616 C C . GLN A 1 81 ? -7.054 14.049 2.044 1.00 88.94 81 GLN A C 1
ATOM 618 O O . GLN A 1 81 ? -7.916 14.709 2.625 1.00 88.94 81 GLN A O 1
ATOM 623 N N . THR A 1 82 ? -6.489 14.477 0.908 1.00 86.75 82 THR A N 1
ATOM 624 C CA . THR A 1 82 ? -6.926 15.718 0.243 1.00 86.75 82 THR A CA 1
ATOM 625 C C . THR A 1 82 ? -8.329 15.614 -0.359 1.00 86.75 82 THR A C 1
ATOM 627 O O . THR A 1 82 ? -8.997 16.635 -0.522 1.00 86.75 82 THR A O 1
ATOM 630 N N . GLN A 1 83 ? -8.790 14.398 -0.671 1.00 87.00 83 GLN A N 1
ATOM 631 C CA . GLN A 1 83 ? -10.074 14.154 -1.337 1.00 87.00 83 GLN A CA 1
ATOM 632 C C . GLN A 1 83 ? -11.116 13.525 -0.405 1.00 87.00 83 GLN A C 1
ATOM 634 O O . GLN A 1 83 ? -12.312 13.768 -0.568 1.00 87.00 83 GLN A O 1
ATOM 639 N N . GLN A 1 84 ? -10.690 12.735 0.583 1.00 88.00 84 GLN A N 1
ATOM 640 C CA . GLN A 1 84 ? -11.588 12.085 1.536 1.00 88.00 84 GLN A CA 1
ATOM 641 C C . GLN A 1 84 ? -10.927 11.836 2.890 1.00 88.00 84 GLN A C 1
ATOM 643 O O . GLN A 1 84 ? -9.729 11.589 2.985 1.00 88.00 84 GLN A O 1
ATOM 648 N N . SER A 1 85 ? -11.722 11.815 3.957 1.00 91.00 85 SER A N 1
ATOM 649 C CA . SER A 1 85 ? -11.231 11.395 5.267 1.00 91.00 85 SER A CA 1
ATOM 650 C C . SER A 1 85 ? -11.181 9.872 5.376 1.00 91.00 85 SER A C 1
ATOM 652 O O . SER A 1 85 ? -12.105 9.165 4.973 1.00 91.00 85 SER A O 1
ATOM 654 N N . LEU A 1 86 ? -10.104 9.368 5.973 1.00 92.31 86 LEU A N 1
ATOM 655 C CA . LEU A 1 86 ? -9.954 7.959 6.313 1.00 92.31 86 LEU A CA 1
ATOM 656 C C . LEU A 1 86 ? -10.085 7.760 7.821 1.00 92.31 86 LEU A C 1
ATOM 658 O O . LEU A 1 86 ? -9.703 8.6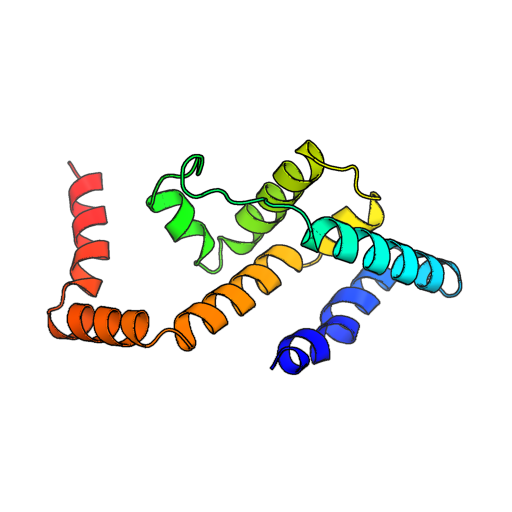13 8.625 1.00 92.31 86 LEU A O 1
ATOM 662 N N . ASP A 1 87 ? -10.628 6.611 8.210 1.00 94.88 87 ASP A N 1
ATOM 663 C CA . ASP A 1 87 ? -10.626 6.191 9.601 1.00 94.88 87 ASP A CA 1
ATOM 664 C C . ASP A 1 87 ? -9.181 5.950 10.054 1.00 94.88 87 ASP A C 1
ATOM 666 O O . ASP A 1 87 ? -8.357 5.394 9.326 1.00 94.88 87 ASP A O 1
ATOM 670 N N . LYS A 1 88 ? -8.868 6.361 11.285 1.00 93.69 88 LYS A N 1
ATOM 671 C CA . LYS A 1 88 ? -7.503 6.290 11.820 1.00 93.69 88 LYS A CA 1
ATOM 672 C C . LYS A 1 88 ? -6.920 4.877 11.821 1.00 93.69 88 LYS A C 1
ATOM 674 O O . LYS A 1 88 ? -5.717 4.723 11.647 1.00 93.69 88 LYS A O 1
ATOM 679 N N . TRP A 1 89 ? -7.756 3.858 12.011 1.00 94.06 89 TRP A N 1
ATOM 680 C CA . TRP A 1 89 ? -7.324 2.467 12.001 1.00 94.06 89 TRP A CA 1
ATOM 681 C C . TRP A 1 89 ? -7.097 1.968 10.586 1.00 94.06 89 TRP A C 1
ATOM 683 O O . TRP A 1 89 ? -6.189 1.176 10.368 1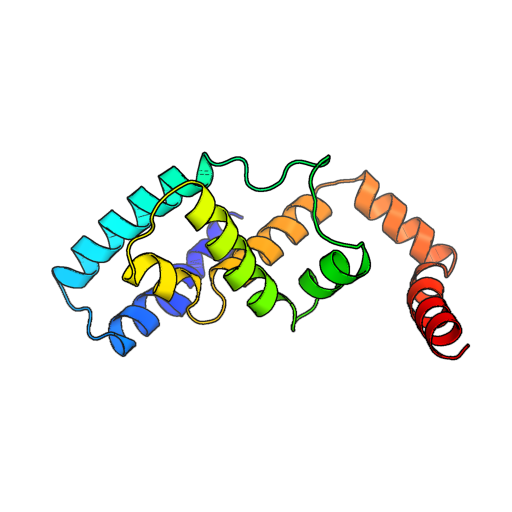.00 94.06 89 TRP A O 1
ATOM 693 N N . VAL A 1 90 ? -7.885 2.449 9.624 1.00 95.19 90 VAL A N 1
ATOM 694 C CA . VAL A 1 90 ? -7.685 2.141 8.204 1.00 95.19 90 VAL A CA 1
ATOM 695 C C . VAL A 1 90 ? -6.368 2.740 7.721 1.00 95.19 90 VAL A C 1
ATOM 697 O O . VAL A 1 90 ? -5.584 2.035 7.098 1.00 95.19 90 VAL A O 1
ATOM 700 N N . MET A 1 91 ? -6.063 3.987 8.088 1.00 94.50 91 MET A N 1
ATOM 701 C CA . MET A 1 91 ? -4.763 4.598 7.779 1.00 94.50 91 MET A CA 1
ATOM 702 C C . MET A 1 91 ? -3.605 3.822 8.405 1.00 94.50 91 MET A C 1
ATOM 704 O O . MET A 1 91 ? -2.677 3.436 7.702 1.00 94.50 91 MET A O 1
ATOM 708 N N . ALA A 1 92 ? -3.697 3.525 9.706 1.00 94.62 92 ALA A N 1
ATOM 709 C CA . ALA A 1 92 ? -2.667 2.765 10.406 1.00 94.62 92 ALA A CA 1
ATOM 710 C C . ALA A 1 92 ? -2.478 1.356 9.821 1.00 94.62 92 ALA A C 1
ATOM 712 O O . ALA A 1 92 ? -1.366 0.844 9.813 1.00 94.62 92 ALA A O 1
ATOM 713 N N . PHE A 1 93 ? -3.546 0.732 9.319 1.00 95.69 93 PHE A N 1
ATOM 714 C CA . PHE A 1 93 ? -3.470 -0.567 8.659 1.00 95.69 93 PHE A CA 1
ATOM 715 C C . PHE A 1 93 ? -2.822 -0.487 7.275 1.00 95.69 93 PHE A C 1
ATOM 717 O O . PHE A 1 93 ? -2.018 -1.343 6.933 1.00 95.69 93 PHE A O 1
ATOM 724 N N . LEU A 1 94 ? -3.125 0.548 6.491 1.00 94.12 94 LEU A N 1
ATOM 725 C CA . LEU A 1 94 ? -2.484 0.774 5.192 1.00 94.12 94 LEU A CA 1
ATOM 726 C C . LEU A 1 94 ? -0.986 1.104 5.330 1.00 94.12 94 LEU A C 1
ATOM 728 O O . LEU A 1 94 ? -0.214 0.757 4.439 1.00 94.12 94 LEU A O 1
ATOM 732 N N . GLN A 1 95 ? -0.585 1.714 6.452 1.00 92.81 95 GLN A N 1
ATOM 733 C CA . GLN A 1 95 ? 0.816 1.943 6.842 1.00 92.81 95 GLN A CA 1
ATOM 734 C C . GLN A 1 95 ? 1.505 0.709 7.430 1.00 92.81 95 GLN A C 1
ATOM 736 O O . GLN A 1 95 ? 2.731 0.623 7.423 1.00 92.81 95 GLN A O 1
ATOM 741 N N . PHE A 1 96 ? 0.743 -0.244 7.966 1.00 93.31 96 PHE A N 1
ATOM 742 C CA . PHE A 1 96 ? 1.300 -1.388 8.676 1.00 93.31 96 PHE A CA 1
ATOM 743 C C . PHE A 1 96 ? 2.170 -2.241 7.748 1.00 93.31 96 PHE A C 1
ATOM 745 O O . PHE A 1 96 ? 1.681 -2.745 6.737 1.00 93.31 96 PHE A O 1
ATOM 752 N N . GLU A 1 97 ? 3.453 -2.389 8.100 1.00 89.94 97 GLU A N 1
ATOM 753 C CA . GLU A 1 97 ? 4.455 -3.126 7.310 1.00 89.94 97 GLU A CA 1
ATOM 754 C C . GLU A 1 97 ? 4.464 -2.706 5.825 1.00 89.94 97 GLU A C 1
ATOM 756 O O . GLU A 1 97 ? 4.644 -3.521 4.916 1.00 89.94 97 GLU A O 1
ATOM 761 N N . GLU A 1 98 ? 4.217 -1.416 5.573 1.00 88.25 98 GLU A N 1
ATOM 762 C CA . GLU A 1 98 ? 4.143 -0.824 4.237 1.00 88.25 98 GLU A CA 1
ATOM 763 C C . GLU A 1 98 ? 3.135 -1.500 3.303 1.00 88.25 98 GLU A C 1
ATOM 765 O O . GLU A 1 98 ? 3.368 -1.602 2.097 1.00 88.25 98 GLU A O 1
ATOM 770 N N . LEU A 1 99 ? 2.012 -1.985 3.845 1.00 91.50 99 LEU A N 1
ATOM 771 C CA . LEU A 1 99 ? 0.987 -2.704 3.088 1.00 91.50 99 LEU A CA 1
ATOM 772 C C . LEU A 1 99 ? 0.606 -1.986 1.786 1.00 91.50 99 LEU A C 1
ATOM 774 O O . LEU A 1 99 ? 0.602 -2.606 0.721 1.00 91.50 99 LEU A O 1
ATOM 778 N N . LEU A 1 100 ? 0.289 -0.690 1.858 1.00 90.62 100 LEU A N 1
ATOM 779 C CA . LEU A 1 100 ? -0.151 0.070 0.691 1.00 90.62 100 LEU A CA 1
ATOM 780 C C . LEU A 1 100 ? 0.965 0.229 -0.347 1.00 90.62 100 LEU A C 1
ATOM 782 O O . LEU A 1 100 ? 0.741 -0.075 -1.519 1.00 90.62 100 LEU A O 1
ATOM 786 N N . GLY A 1 101 ? 2.161 0.659 0.060 1.00 87.25 101 GLY A N 1
ATOM 787 C CA . GLY A 1 101 ? 3.308 0.795 -0.838 1.00 87.25 101 GLY A CA 1
ATOM 788 C C . GLY A 1 101 ? 3.695 -0.533 -1.493 1.00 87.25 101 GLY A C 1
ATOM 789 O O . GLY A 1 101 ? 3.879 -0.600 -2.710 1.00 87.25 101 GLY A O 1
ATOM 790 N N . ASN A 1 102 ? 3.727 -1.620 -0.719 1.00 86.88 102 ASN A N 1
ATOM 791 C CA . ASN A 1 102 ? 4.012 -2.965 -1.220 1.00 86.88 102 ASN A CA 1
ATOM 792 C C . ASN A 1 102 ? 2.943 -3.453 -2.208 1.00 86.88 102 ASN A C 1
ATOM 794 O O . ASN A 1 102 ? 3.285 -4.021 -3.249 1.00 86.88 102 ASN A O 1
ATOM 798 N N . ALA A 1 103 ? 1.662 -3.197 -1.928 1.00 88.31 103 ALA A N 1
ATOM 799 C CA . ALA A 1 103 ? 0.574 -3.517 -2.847 1.00 88.31 103 ALA A CA 1
ATOM 800 C C . ALA A 1 103 ? 0.718 -2.746 -4.166 1.00 88.31 103 ALA A C 1
ATOM 802 O O . ALA A 1 103 ? 0.676 -3.341 -5.244 1.00 88.31 103 ALA A O 1
ATOM 803 N N . LEU A 1 104 ? 0.933 -1.430 -4.095 1.00 85.75 104 LEU A N 1
ATOM 804 C CA . LEU A 1 104 ? 1.090 -0.577 -5.273 1.00 85.75 104 LEU A CA 1
ATOM 805 C C . LEU A 1 104 ? 2.269 -1.019 -6.141 1.00 85.75 104 LEU A C 1
ATOM 807 O O . LEU A 1 104 ? 2.115 -1.135 -7.356 1.00 85.75 104 LEU A O 1
ATOM 811 N N . LEU A 1 105 ? 3.413 -1.338 -5.531 1.00 82.62 105 LEU A N 1
ATOM 812 C CA . LEU A 1 105 ? 4.580 -1.855 -6.245 1.00 82.62 105 LEU A CA 1
ATOM 813 C C . LEU A 1 105 ? 4.317 -3.200 -6.907 1.00 82.62 105 LEU A C 1
ATOM 815 O O . LEU A 1 105 ? 4.652 -3.381 -8.080 1.00 82.62 105 LEU A O 1
ATOM 819 N N . PHE A 1 106 ? 3.691 -4.129 -6.183 1.00 83.81 106 PHE A N 1
ATOM 820 C CA . PHE A 1 106 ? 3.324 -5.431 -6.728 1.00 83.81 106 PHE A CA 1
ATOM 821 C C . PHE A 1 106 ? 2.450 -5.274 -7.978 1.00 83.81 106 PHE A C 1
ATOM 823 O O . PHE A 1 106 ? 2.760 -5.826 -9.037 1.00 83.81 106 PHE A O 1
ATOM 830 N N . PHE A 1 107 ? 1.387 -4.471 -7.888 1.00 84.25 107 PHE A N 1
ATOM 831 C CA . PHE A 1 107 ? 0.476 -4.270 -9.010 1.00 84.25 107 PHE A CA 1
ATOM 832 C C . PHE A 1 107 ? 1.104 -3.456 -10.145 1.00 84.25 107 PHE A C 1
ATOM 834 O O . PHE A 1 107 ? 0.864 -3.782 -11.307 1.00 84.25 107 PHE A O 1
ATOM 841 N N . LEU A 1 108 ? 1.949 -2.463 -9.854 1.00 82.00 108 LEU A N 1
ATOM 842 C CA . LEU A 1 108 ? 2.695 -1.721 -10.873 1.00 82.00 108 LEU A CA 1
ATOM 843 C C . LEU A 1 108 ? 3.617 -2.652 -11.666 1.00 82.00 108 LEU A C 1
ATOM 845 O O . LEU A 1 108 ? 3.577 -2.657 -12.897 1.00 82.00 108 LEU A O 1
ATOM 849 N N . HIS A 1 109 ? 4.409 -3.475 -10.977 1.00 79.12 109 HIS A N 1
ATOM 850 C CA . HIS A 1 109 ? 5.268 -4.467 -11.623 1.00 79.12 109 HIS A CA 1
ATOM 851 C C . HIS A 1 109 ? 4.461 -5.422 -12.497 1.00 79.12 109 HIS A C 1
ATOM 853 O O . HIS A 1 109 ? 4.870 -5.731 -13.616 1.00 79.12 109 HIS A O 1
ATOM 859 N N . GLU A 1 110 ? 3.293 -5.849 -12.026 1.00 82.75 110 GLU A N 1
ATOM 860 C CA . GLU A 1 110 ? 2.441 -6.759 -12.776 1.00 82.75 110 GLU A CA 1
ATOM 861 C C . GLU A 1 110 ? 1.818 -6.108 -14.022 1.00 82.75 110 GLU A C 1
ATOM 863 O O . GLU A 1 110 ? 1.717 -6.758 -15.067 1.00 82.75 110 GLU A O 1
ATOM 868 N N . GLN A 1 111 ? 1.449 -4.825 -13.960 1.00 81.75 111 GLN A N 1
ATOM 869 C CA . GLN A 1 111 ? 1.006 -4.071 -15.139 1.00 81.75 111 GLN A CA 1
ATOM 870 C C . GLN A 1 111 ? 2.140 -3.921 -16.160 1.00 81.75 111 GLN A C 1
ATOM 872 O O . GLN A 1 111 ? 1.956 -4.217 -17.340 1.00 81.75 111 GLN A O 1
ATOM 877 N N . LEU A 1 112 ? 3.343 -3.557 -15.706 1.00 79.56 112 LEU A N 1
ATOM 878 C CA . LEU A 1 112 ? 4.523 -3.439 -16.570 1.00 79.56 112 LEU A CA 1
ATOM 879 C C . LEU A 1 112 ? 4.930 -4.784 -17.191 1.00 79.56 112 LEU A C 1
ATOM 881 O O . LEU A 1 112 ? 5.343 -4.838 -18.349 1.00 79.56 112 LEU A O 1
ATOM 885 N N . ARG A 1 113 ? 4.786 -5.892 -16.453 1.00 77.12 113 ARG A N 1
ATOM 886 C CA . ARG A 1 113 ? 5.048 -7.248 -16.958 1.00 77.12 113 ARG A CA 1
ATOM 887 C C . ARG A 1 113 ? 4.123 -7.618 -18.116 1.00 77.12 113 ARG A C 1
ATOM 889 O O . ARG A 1 113 ? 4.555 -8.307 -19.039 1.00 77.12 113 ARG A O 1
ATOM 896 N N . LYS A 1 114 ? 2.863 -7.181 -18.061 1.00 80.50 114 LYS A N 1
ATOM 897 C CA . LYS A 1 114 ? 1.853 -7.446 -19.094 1.00 80.50 114 LYS A CA 1
ATOM 898 C C . LYS A 1 114 ? 2.004 -6.561 -20.326 1.00 80.50 114 LYS A C 1
ATOM 900 O O . LYS A 1 114 ? 1.472 -6.931 -21.368 1.00 80.50 114 LYS A O 1
ATOM 905 N N . GLU A 1 115 ? 2.726 -5.446 -20.228 1.00 83.62 115 GLU A N 1
ATOM 906 C CA . GLU A 1 115 ? 2.901 -4.491 -21.321 1.00 83.62 115 GLU A CA 1
ATOM 907 C C . GLU A 1 115 ? 4.016 -4.938 -22.294 1.00 83.62 115 GLU A C 1
ATOM 909 O O . GLU A 1 115 ? 5.209 -4.857 -21.967 1.00 83.62 115 GLU A O 1
ATOM 914 N N . PRO A 1 116 ? 3.687 -5.381 -23.526 1.00 81.75 116 PRO A N 1
ATOM 915 C CA . PRO A 1 116 ? 4.683 -5.929 -24.450 1.00 81.75 116 PRO A CA 1
ATOM 916 C C . PRO A 1 116 ? 5.726 -4.892 -24.878 1.00 81.75 116 PRO A C 1
ATOM 918 O O . PRO A 1 116 ? 6.897 -5.224 -25.109 1.00 81.75 116 PRO A O 1
ATOM 921 N N . ARG A 1 117 ? 5.320 -3.618 -24.967 1.00 81.00 117 ARG A N 1
ATOM 922 C CA . ARG A 1 117 ? 6.219 -2.517 -25.316 1.00 81.00 117 ARG A CA 1
ATOM 923 C C . ARG A 1 117 ? 7.258 -2.275 -24.228 1.00 81.00 117 ARG A C 1
ATOM 925 O O . ARG A 1 117 ? 8.408 -1.992 -24.563 1.00 81.00 117 ARG A O 1
ATOM 932 N N . PHE A 1 118 ? 6.887 -2.425 -22.957 1.00 80.56 118 PHE A N 1
ATOM 933 C CA . PHE A 1 118 ? 7.808 -2.267 -21.834 1.00 80.56 118 PHE A CA 1
ATOM 934 C C . PHE A 1 118 ? 8.921 -3.314 -21.903 1.00 80.56 118 PHE A C 1
ATOM 936 O O . PHE A 1 118 ? 10.095 -2.954 -21.947 1.00 80.56 118 PHE A O 1
ATOM 943 N N . GLN A 1 119 ? 8.564 -4.593 -22.045 1.00 74.25 119 GLN A N 1
ATOM 944 C CA . GLN A 1 119 ? 9.541 -5.684 -22.166 1.00 74.25 119 GLN A CA 1
ATOM 945 C C . GLN A 1 119 ? 10.455 -5.524 -23.386 1.00 74.25 119 GLN A C 1
ATOM 947 O O . GLN A 1 119 ? 11.668 -5.723 -23.292 1.00 74.25 119 GLN A O 1
ATOM 952 N N . SER A 1 120 ? 9.892 -5.112 -24.526 1.00 80.38 120 SER A N 1
ATOM 953 C CA . SER A 1 120 ? 10.657 -4.890 -25.759 1.00 80.38 120 SER A CA 1
ATOM 954 C C . SER A 1 120 ? 11.644 -3.729 -25.623 1.00 80.38 120 SER A C 1
ATOM 956 O O . SER A 1 120 ? 12.792 -3.843 -26.051 1.00 80.38 120 SER A O 1
ATOM 958 N N . THR A 1 121 ? 11.214 -2.635 -24.986 1.00 79.44 121 THR A N 1
ATOM 959 C CA . THR A 1 121 ? 12.048 -1.450 -24.737 1.00 79.44 121 THR A CA 1
ATOM 960 C C . THR A 1 121 ? 13.143 -1.770 -23.730 1.00 79.44 121 THR A C 1
ATOM 962 O O . THR A 1 121 ? 14.311 -1.517 -24.003 1.00 79.44 121 THR A O 1
ATOM 965 N N . LEU A 1 122 ? 12.798 -2.411 -22.612 1.00 76.50 122 LEU A N 1
ATOM 966 C CA . LEU A 1 122 ? 13.761 -2.842 -21.602 1.00 76.50 122 LEU A CA 1
ATOM 967 C C . LEU A 1 122 ? 14.827 -3.759 -22.217 1.00 76.50 122 LEU A C 1
ATOM 969 O O . LEU A 1 122 ? 16.019 -3.535 -22.036 1.00 76.50 122 LEU A O 1
ATOM 973 N N . SER A 1 123 ? 14.407 -4.737 -23.023 1.00 76.25 123 SER A N 1
ATOM 974 C CA . SER A 1 123 ? 15.319 -5.656 -23.714 1.00 76.25 123 SER A CA 1
ATOM 975 C C . SER A 1 123 ? 16.197 -4.956 -24.756 1.00 76.25 123 SER A C 1
ATOM 977 O O . SER A 1 123 ? 17.322 -5.387 -25.000 1.00 76.25 123 SER A O 1
ATOM 979 N N . ALA A 1 124 ? 15.701 -3.912 -25.429 1.00 80.56 124 ALA A N 1
ATOM 980 C CA . ALA A 1 124 ? 16.506 -3.101 -26.344 1.00 80.56 124 ALA A CA 1
ATOM 981 C C . ALA A 1 124 ? 17.560 -2.291 -25.577 1.00 80.56 124 ALA A C 1
ATOM 983 O O . ALA A 1 124 ? 18.744 -2.409 -25.875 1.00 80.56 124 ALA A O 1
ATOM 984 N N . LEU A 1 125 ? 17.153 -1.593 -24.514 1.00 77.69 125 LEU A N 1
ATOM 985 C CA . LEU A 1 125 ? 18.053 -0.816 -23.660 1.00 77.69 125 LEU A CA 1
ATOM 986 C C . LEU A 1 125 ? 19.133 -1.689 -23.001 1.00 77.69 125 LEU A C 1
ATOM 988 O O . LEU A 1 125 ? 20.277 -1.262 -22.880 1.00 77.69 125 LEU A O 1
ATOM 992 N N . GLN A 1 126 ? 18.804 -2.919 -22.585 1.00 72.25 126 GLN A N 1
ATOM 993 C CA . GLN A 1 126 ? 19.790 -3.865 -22.044 1.00 72.25 126 GLN A CA 1
ATOM 994 C C . GLN A 1 126 ? 20.795 -4.315 -23.102 1.00 72.25 126 GLN A C 1
ATOM 996 O O . GLN A 1 126 ? 21.993 -4.348 -22.831 1.00 72.25 126 GLN A O 1
ATOM 1001 N N . ARG A 1 127 ? 20.317 -4.657 -24.307 1.00 77.56 127 ARG A N 1
ATOM 1002 C CA . ARG A 1 127 ? 21.180 -5.074 -25.423 1.00 77.56 127 ARG A CA 1
ATOM 1003 C C . ARG A 1 127 ? 22.119 -3.962 -25.876 1.00 77.56 127 ARG A C 1
ATOM 1005 O O . ARG A 1 127 ? 23.237 -4.258 -26.279 1.00 77.56 127 ARG A O 1
ATOM 1012 N N . GLU A 1 128 ? 21.674 -2.714 -25.794 1.00 81.00 128 GLU A N 1
ATOM 1013 C CA . GLU A 1 128 ? 22.465 -1.539 -26.162 1.00 81.00 128 GLU A CA 1
ATOM 1014 C C . GLU A 1 128 ? 23.349 -1.016 -25.014 1.00 81.00 128 GLU A C 1
ATOM 1016 O O . GLU A 1 128 ? 24.049 -0.029 -25.196 1.00 81.00 128 GLU A O 1
ATOM 1021 N N . GLY A 1 129 ? 23.348 -1.655 -23.835 1.00 6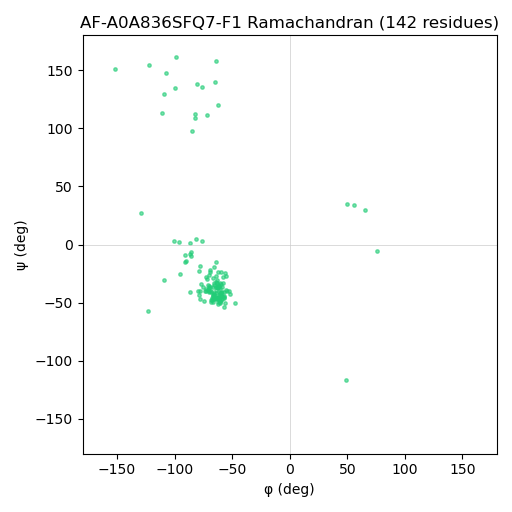7.25 129 GLY A N 1
ATOM 1022 C CA . GLY A 1 129 ? 24.148 -1.228 -22.673 1.00 67.25 129 GLY A CA 1
ATOM 1023 C C . GLY A 1 129 ? 23.601 -0.000 -21.928 1.00 67.25 129 GLY A C 1
ATOM 1024 O O . GLY A 1 129 ? 24.049 0.310 -20.825 1.00 67.25 129 GLY A O 1
ATOM 1025 N N . LEU A 1 130 ? 22.548 0.624 -22.455 1.00 66.75 130 LEU A N 1
ATOM 1026 C CA . LEU A 1 130 ? 21.975 1.883 -21.976 1.00 66.75 130 LEU A CA 1
ATOM 1027 C C . LEU A 1 130 ? 21.345 1.793 -20.572 1.00 66.75 130 LEU A C 1
ATOM 1029 O O . LEU A 1 130 ? 21.174 2.807 -19.902 1.00 66.75 130 LEU A O 1
ATOM 1033 N N . ILE A 1 131 ? 21.017 0.591 -20.079 1.00 61.22 131 ILE A N 1
ATOM 1034 C CA . ILE A 1 131 ? 20.536 0.398 -18.692 1.00 61.22 131 ILE A CA 1
ATOM 1035 C C . ILE A 1 131 ? 21.648 0.569 -17.645 1.00 61.22 131 ILE A C 1
ATOM 1037 O O . ILE A 1 131 ? 21.368 0.945 -16.502 1.00 61.22 131 ILE A O 1
ATOM 1041 N N . ILE A 1 132 ? 22.898 0.264 -17.999 1.00 54.19 132 ILE A N 1
ATOM 1042 C CA . ILE A 1 132 ? 24.049 0.453 -17.105 1.00 54.19 132 ILE A CA 1
ATOM 1043 C C . ILE A 1 132 ? 24.452 1.931 -17.126 1.00 54.19 132 ILE A C 1
ATOM 1045 O O . ILE A 1 132 ? 24.631 2.526 -16.061 1.00 54.19 132 ILE A O 1
ATOM 1049 N N . ASP A 1 133 ? 24.417 2.549 -18.311 1.00 52.03 133 ASP A N 1
ATOM 1050 C CA . ASP A 1 133 ? 24.716 3.968 -18.497 1.00 52.03 133 ASP A CA 1
ATOM 1051 C C . ASP A 1 133 ? 23.802 4.886 -17.680 1.00 52.03 133 ASP A C 1
ATOM 1053 O O . ASP A 1 133 ? 24.285 5.857 -17.125 1.00 52.03 133 ASP A O 1
ATOM 1057 N N . VAL A 1 134 ? 22.510 4.599 -17.479 1.00 52.03 134 VAL A N 1
ATOM 1058 C CA . VAL A 1 134 ? 21.662 5.479 -16.637 1.00 52.03 134 VAL A CA 1
ATOM 1059 C C . VAL A 1 134 ? 22.143 5.542 -15.175 1.00 52.03 134 VAL A C 1
ATOM 1061 O O . VAL A 1 134 ? 21.995 6.577 -14.519 1.00 52.03 134 VAL A O 1
ATOM 1064 N N . ARG A 1 135 ? 22.749 4.467 -14.649 1.00 48.72 135 ARG A N 1
ATOM 1065 C CA . ARG A 1 135 ? 23.335 4.459 -13.295 1.00 48.72 135 ARG A CA 1
ATOM 1066 C C . ARG A 1 135 ? 24.691 5.168 -13.255 1.00 48.72 135 ARG A C 1
ATOM 1068 O O . ARG A 1 135 ? 24.934 5.919 -12.314 1.00 48.72 135 ARG A O 1
ATOM 1075 N N . GLU A 1 136 ? 25.529 4.982 -14.272 1.00 47.88 136 GLU A N 1
ATOM 1076 C CA . GLU A 1 136 ? 26.846 5.632 -14.371 1.00 47.88 136 GLU A CA 1
ATOM 1077 C C . GLU A 1 136 ? 26.742 7.127 -14.731 1.00 47.88 136 GLU A C 1
ATOM 1079 O O . GLU A 1 136 ? 27.399 7.961 -14.112 1.00 47.88 136 GLU A O 1
ATOM 1084 N N . ILE A 1 137 ? 25.834 7.509 -15.632 1.00 49.78 137 ILE A N 1
ATOM 1085 C CA . ILE A 1 137 ? 25.522 8.902 -15.991 1.00 49.78 137 ILE A CA 1
ATOM 1086 C C . ILE A 1 137 ? 25.035 9.677 -14.761 1.00 49.78 137 ILE A C 1
ATOM 1088 O O . ILE A 1 137 ? 25.475 10.806 -14.548 1.00 49.78 137 ILE A O 1
ATOM 1092 N N . LYS A 1 138 ? 24.194 9.081 -13.897 1.00 45.38 138 LYS A N 1
ATOM 1093 C CA . LYS A 1 138 ? 23.789 9.721 -12.630 1.00 45.38 138 LYS A CA 1
ATOM 1094 C C . LYS A 1 138 ? 24.977 9.973 -11.696 1.00 45.38 138 LYS A C 1
ATOM 1096 O O . LYS A 1 138 ? 25.014 11.019 -11.055 1.00 45.38 138 LYS A O 1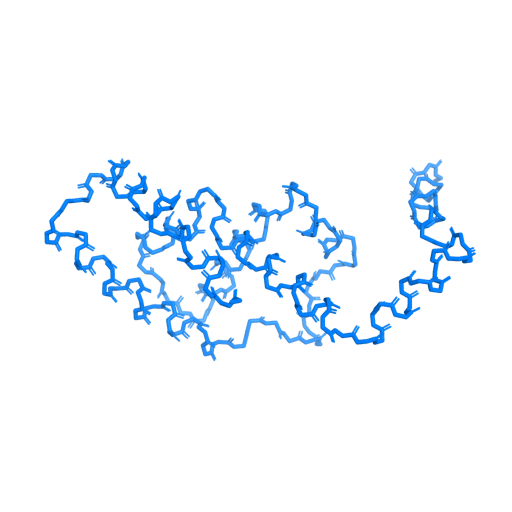
ATOM 1101 N N . GLN A 1 139 ? 25.956 9.069 -11.644 1.00 46.47 139 GLN A N 1
ATOM 1102 C CA . GLN A 1 139 ? 27.168 9.274 -10.843 1.00 46.47 139 GLN A CA 1
ATOM 1103 C C . GLN A 1 139 ? 28.065 10.373 -11.426 1.00 46.47 139 GLN A C 1
ATOM 1105 O O . GLN A 1 139 ? 28.578 11.197 -10.675 1.00 46.47 139 GLN A O 1
ATOM 1110 N N . ILE A 1 140 ? 28.208 10.447 -12.750 1.00 47.12 140 ILE A N 1
ATOM 1111 C CA . ILE A 1 140 ? 29.006 11.485 -13.422 1.00 47.12 140 ILE A CA 1
ATOM 1112 C C . ILE A 1 140 ? 28.378 12.877 -13.233 1.00 47.12 140 ILE A C 1
ATOM 1114 O O . ILE A 1 140 ? 29.084 13.834 -12.916 1.00 47.12 140 ILE A O 1
ATOM 1118 N N . VAL A 1 141 ? 27.051 12.987 -13.347 1.00 46.44 141 VAL A N 1
ATOM 1119 C CA . VAL A 1 141 ? 26.312 14.252 -13.173 1.00 46.44 141 VAL A CA 1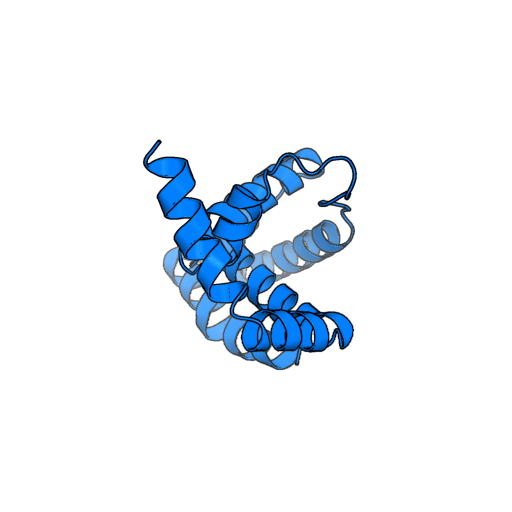
ATOM 1120 C C . VAL A 1 141 ? 26.292 14.731 -11.713 1.00 46.44 141 VAL A C 1
ATOM 1122 O O . VAL A 1 141 ? 26.208 15.928 -11.477 1.00 46.44 141 VAL A O 1
ATOM 1125 N N . GLN A 1 142 ? 26.413 13.838 -10.726 1.00 41.88 142 GLN A N 1
ATOM 1126 C CA . GLN A 1 142 ? 26.528 14.211 -9.304 1.00 41.88 142 GLN A CA 1
ATOM 1127 C C . GLN A 1 142 ? 27.966 14.522 -8.854 1.00 41.88 142 GLN A C 1
ATOM 1129 O O . GLN A 1 142 ? 28.166 15.007 -7.742 1.00 41.88 142 GLN A O 1
ATOM 1134 N N . SER A 1 143 ? 28.961 14.229 -9.695 1.00 42.97 143 SER A N 1
ATOM 1135 C CA . SER A 1 143 ? 30.388 14.435 -9.405 1.00 42.97 143 SER A CA 1
ATOM 1136 C C . SER A 1 143 ? 30.967 15.702 -10.053 1.00 42.97 143 SER A C 1
ATOM 1138 O O . SER A 1 143 ? 32.172 15.933 -9.946 1.00 42.97 143 SER A O 1
ATOM 1140 N N . THR A 1 144 ? 30.135 16.492 -10.740 1.00 38.59 144 THR A N 1
ATOM 1141 C CA . THR A 1 144 ? 30.498 17.751 -11.415 1.00 38.59 144 THR A CA 1
ATOM 1142 C C . THR A 1 144 ? 29.700 18.898 -10.813 1.00 38.59 144 THR A C 1
ATOM 1144 O O . THR A 1 144 ? 30.290 19.985 -10.628 1.00 38.59 144 THR A O 1
#

Sequence (144 aa):
MESEFSQGLESDYLLPFAQQQGLADEKLSAFRQTAVAQCQQMATLTLFEADNVPFSETELASFVTASGASSMTDWVL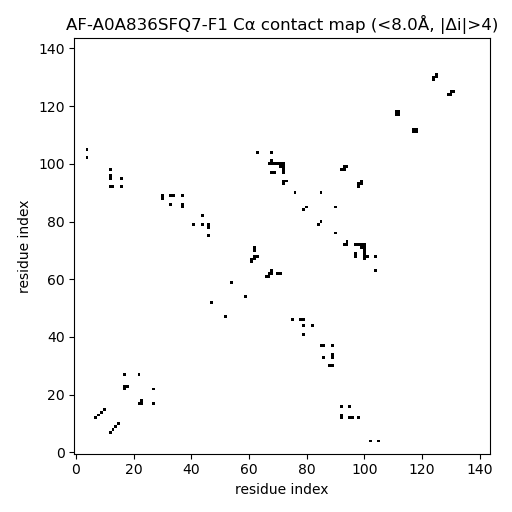ELVQTQQSLDKWVMAFLQFEELLGNALLFFLHEQLRKEPRFQSTLSALQREGLIIDVREIKQIVQST